Protein AF-A0AAD4DSM9-F1 (afdb_monomer_lite)

Radius of gyration: 21.1 Å; chains: 1; bounding box: 25×14×68 Å

Sequence (57 aa):
VRLICPECRDPNPNIVEEFGSGDLVCGSCGLVLGDRIVDTRSEWRTFANDEGDDPSR

pLDDT: mean 75.3, std 16.39, range [49.81, 94.19]

Organism: NCBI:txid1912939

Foldseek 3Di:
DDQADPVVRDPDWQWDQDVVFRFIAGPVPRDTRDGDPPPPVPPPPPPPPDPDDDPPD

Structure (mmCIF, N/CA/C/O backbone):
data_AF-A0AAD4DSM9-F1
#
_entry.id   AF-A0AAD4DSM9-F1
#
loop_
_atom_site.group_PDB
_atom_site.id
_atom_site.type_symbol
_atom_site.label_atom_id
_atom_site.label_alt_id
_atom_site.label_comp_id
_atom_site.label_asym_id
_atom_site.label_entity_id
_a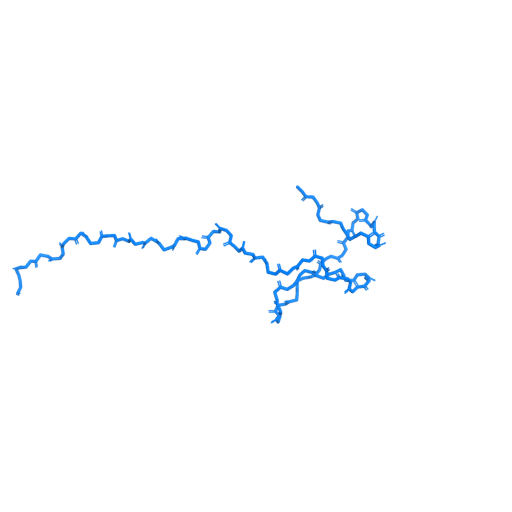tom_site.label_seq_id
_atom_site.pdbx_PDB_ins_code
_atom_site.Cartn_x
_atom_site.Cartn_y
_atom_site.Cartn_z
_atom_site.occupancy
_atom_site.B_iso_or_equiv
_atom_site.auth_seq_id
_atom_site.auth_comp_id
_atom_site.auth_asym_id
_atom_site.auth_atom_id
_atom_site.pdbx_PDB_model_num
ATOM 1 N N . VAL A 1 1 ? -11.361 3.502 -1.517 1.00 61.28 1 VAL A N 1
ATOM 2 C CA . VAL A 1 1 ? -10.631 2.512 -0.689 1.00 61.28 1 VAL A CA 1
ATOM 3 C C . VAL A 1 1 ? -9.588 3.280 0.112 1.00 61.28 1 VAL A C 1
ATOM 5 O O . VAL A 1 1 ? -8.870 4.054 -0.503 1.00 61.28 1 VAL A O 1
ATOM 8 N N . ARG A 1 2 ? -9.562 3.182 1.449 1.00 69.69 2 ARG A N 1
ATOM 9 C CA . ARG A 1 2 ? -8.475 3.742 2.279 1.00 69.69 2 ARG A CA 1
ATOM 10 C C . ARG A 1 2 ? -7.579 2.585 2.712 1.00 69.69 2 ARG A C 1
ATOM 12 O O . ARG A 1 2 ? -8.095 1.623 3.271 1.00 69.69 2 ARG A O 1
ATOM 19 N N . LEU A 1 3 ? -6.281 2.674 2.433 1.00 84.12 3 LEU A N 1
ATOM 20 C CA . LEU A 1 3 ? -5.295 1.702 2.900 1.00 84.12 3 LEU A CA 1
ATOM 21 C C . LEU A 1 3 ? -4.983 2.010 4.370 1.00 84.12 3 LEU A C 1
ATOM 23 O O . LEU A 1 3 ? -4.592 3.131 4.675 1.00 84.12 3 LEU A O 1
ATOM 27 N N . ILE A 1 4 ? -5.194 1.051 5.273 1.00 91.00 4 ILE A N 1
ATOM 28 C CA . ILE A 1 4 ? -4.928 1.189 6.713 1.00 91.00 4 ILE A CA 1
ATOM 29 C C . ILE A 1 4 ? -3.997 0.054 7.125 1.00 91.00 4 ILE A C 1
ATOM 31 O O . ILE A 1 4 ? -4.234 -1.099 6.770 1.00 91.00 4 ILE A O 1
ATOM 35 N N . CYS A 1 5 ? -2.953 0.375 7.888 1.00 92.25 5 CYS A N 1
ATOM 36 C CA . CYS A 1 5 ? -2.059 -0.636 8.442 1.00 92.25 5 CYS A CA 1
ATOM 37 C C . CYS A 1 5 ? -2.810 -1.506 9.475 1.00 92.25 5 CYS A C 1
ATOM 39 O O . CYS A 1 5 ? -3.352 -0.945 10.433 1.00 92.25 5 CYS A O 1
ATOM 41 N N . PRO A 1 6 ? -2.840 -2.845 9.332 1.00 92.06 6 PRO A N 1
ATOM 42 C CA . PRO A 1 6 ? -3.553 -3.733 10.255 1.00 92.06 6 PRO A CA 1
ATOM 43 C C . PRO A 1 6 ? -2.924 -3.787 11.653 1.00 92.06 6 PRO A C 1
ATOM 45 O O . PRO A 1 6 ? -3.632 -4.058 12.620 1.00 92.06 6 PRO A O 1
ATOM 48 N N . GLU A 1 7 ? -1.631 -3.475 11.772 1.00 93.62 7 GLU A N 1
ATOM 49 C CA . GLU A 1 7 ? -0.927 -3.437 13.057 1.00 93.62 7 GLU A CA 1
ATOM 50 C C . GLU A 1 7 ? -1.209 -2.129 13.804 1.00 93.62 7 GLU A C 1
ATOM 52 O O . GLU A 1 7 ? -1.690 -2.140 14.937 1.00 93.62 7 GLU A O 1
ATOM 57 N N . CYS A 1 8 ? -0.988 -0.981 13.152 1.00 93.56 8 CYS A N 1
ATOM 58 C CA . CYS A 1 8 ? -1.189 0.323 13.790 1.00 93.56 8 CYS A CA 1
ATOM 59 C C . CYS A 1 8 ? -2.667 0.686 13.960 1.00 93.56 8 CYS A C 1
ATOM 61 O O . CYS A 1 8 ? -3.011 1.384 14.908 1.00 93.56 8 CYS A O 1
ATOM 63 N N . ARG A 1 9 ? -3.532 0.257 13.026 1.00 91.06 9 ARG A N 1
ATOM 64 C CA . ARG A 1 9 ? -4.961 0.627 12.956 1.00 91.06 9 ARG A CA 1
ATOM 65 C C . ARG A 1 9 ? -5.206 2.135 13.088 1.00 91.06 9 ARG A C 1
ATOM 67 O O . ARG A 1 9 ? -6.225 2.566 13.624 1.00 91.06 9 ARG A O 1
ATOM 74 N N . ASP A 1 10 ? -4.267 2.927 12.578 1.00 89.12 10 ASP A N 1
ATOM 75 C CA . ASP A 1 10 ? -4.325 4.381 12.650 1.00 89.12 10 ASP A CA 1
ATOM 76 C C . ASP A 1 10 ? -5.321 4.925 11.605 1.00 89.12 10 ASP A C 1
ATOM 78 O O . ASP A 1 10 ? -5.240 4.542 10.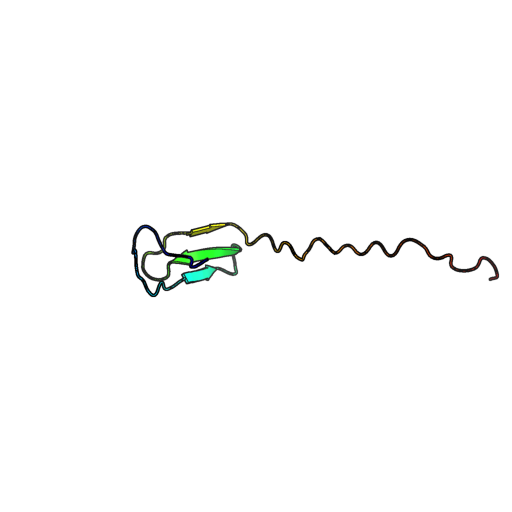430 1.00 89.12 10 ASP A O 1
ATOM 82 N N . PRO A 1 11 ? -6.270 5.800 11.990 1.00 88.25 11 PRO A N 1
ATOM 83 C CA . PRO A 1 11 ? -7.208 6.420 11.051 1.00 88.25 11 PRO A CA 1
ATOM 84 C C . PRO A 1 11 ? -6.536 7.377 10.048 1.00 88.25 11 PRO A C 1
ATOM 86 O O . PRO A 1 11 ? -7.127 7.677 9.003 1.00 88.25 11 PRO A O 1
ATOM 89 N N . ASN A 1 12 ? -5.319 7.841 10.343 1.00 90.94 12 ASN A N 1
ATOM 90 C CA . ASN A 1 12 ? -4.460 8.661 9.497 1.00 90.94 12 ASN A CA 1
ATOM 91 C C . ASN A 1 12 ? -3.085 7.976 9.296 1.00 90.94 12 ASN A C 1
ATOM 93 O O . ASN A 1 12 ? -2.069 8.415 9.845 1.00 90.94 12 ASN A O 1
ATOM 97 N N . PRO A 1 13 ? -3.037 6.888 8.507 1.00 88.62 13 PRO A N 1
ATOM 98 C CA . PRO A 1 13 ? -1.858 6.040 8.407 1.00 88.62 13 PRO A CA 1
ATOM 99 C C . PRO A 1 13 ? -0.711 6.735 7.661 1.00 88.62 13 PRO A C 1
ATOM 101 O O . PRO A 1 13 ? -0.908 7.321 6.598 1.00 88.62 13 PRO A O 1
ATOM 104 N N . ASN A 1 14 ? 0.505 6.621 8.201 1.00 92.62 14 ASN A N 1
ATOM 105 C CA . ASN A 1 14 ? 1.732 7.033 7.522 1.00 92.62 14 ASN A CA 1
ATOM 106 C C . ASN A 1 14 ? 2.203 5.892 6.613 1.00 92.62 14 ASN A C 1
ATOM 108 O O . ASN A 1 14 ? 2.812 4.938 7.097 1.00 92.62 14 ASN A O 1
ATOM 112 N N . ILE A 1 15 ? 1.853 5.948 5.328 1.00 90.44 15 ILE A N 1
ATOM 113 C CA . ILE A 1 15 ? 2.253 4.954 4.326 1.00 90.44 15 ILE A CA 1
ATOM 114 C C . ILE A 1 15 ? 3.256 5.598 3.374 1.00 90.44 15 ILE A C 1
ATOM 116 O O . ILE A 1 15 ? 2.997 6.675 2.842 1.00 90.44 15 ILE A O 1
ATOM 120 N N . VAL A 1 16 ? 4.385 4.929 3.177 1.00 91.69 16 VAL A N 1
ATOM 121 C CA . VAL A 1 16 ? 5.523 5.376 2.376 1.00 91.69 16 VAL A CA 1
ATOM 122 C C . VAL A 1 16 ? 5.794 4.345 1.286 1.00 91.69 16 VAL A C 1
ATOM 124 O O . VAL A 1 16 ? 5.756 3.146 1.547 1.00 91.69 16 VAL A O 1
ATOM 127 N N . GLU A 1 17 ? 6.070 4.812 0.073 1.00 89.25 17 GLU A N 1
ATOM 128 C CA . GLU A 1 17 ? 6.524 3.967 -1.033 1.00 89.25 17 GLU A CA 1
ATOM 129 C C . GLU A 1 17 ? 8.047 3.833 -1.010 1.00 89.25 17 GLU A C 1
ATOM 131 O O . GLU A 1 17 ? 8.774 4.829 -0.994 1.00 89.25 17 GLU A O 1
ATOM 136 N N . GLU A 1 18 ? 8.533 2.595 -1.013 1.00 85.81 18 GLU A N 1
ATOM 137 C CA . GLU A 1 18 ? 9.955 2.280 -1.087 1.00 85.81 18 GLU A CA 1
ATOM 138 C C . GLU A 1 18 ? 10.347 2.134 -2.565 1.00 85.81 18 GLU A C 1
ATOM 140 O O . GLU A 1 18 ? 10.100 1.105 -3.193 1.00 85.81 18 GLU A O 1
ATOM 145 N N . PHE A 1 19 ? 10.920 3.192 -3.147 1.00 75.38 19 PHE A N 1
ATOM 146 C CA . PHE A 1 19 ? 11.222 3.268 -4.584 1.00 75.38 19 PHE A CA 1
ATOM 147 C C . PHE A 1 19 ? 12.239 2.222 -5.057 1.00 75.38 19 PHE A C 1
ATOM 149 O O . PHE A 1 19 ? 12.251 1.897 -6.244 1.00 75.38 19 PHE A O 1
ATOM 156 N N . GLY A 1 20 ? 13.091 1.704 -4.166 1.00 81.50 20 GLY A N 1
ATOM 157 C CA . GLY A 1 20 ? 14.046 0.651 -4.516 1.00 81.50 20 GLY A CA 1
ATOM 158 C C . GLY A 1 20 ? 13.370 -0.682 -4.836 1.00 81.50 20 GLY A C 1
ATOM 159 O O . GLY A 1 20 ? 13.815 -1.399 -5.733 1.00 81.50 20 GLY A O 1
ATOM 160 N N . SER A 1 21 ? 12.277 -0.978 -4.131 1.00 81.12 21 SER A N 1
ATOM 161 C CA . SER A 1 21 ? 11.619 -2.290 -4.141 1.00 81.12 21 SER A CA 1
ATOM 162 C C . SER A 1 21 ? 10.227 -2.253 -4.794 1.00 81.12 21 SER A C 1
ATOM 164 O O . SER A 1 21 ? 9.763 -3.255 -5.333 1.00 81.12 21 SER A O 1
ATOM 166 N N . GLY A 1 22 ? 9.587 -1.079 -4.842 1.00 81.44 22 GLY A N 1
ATOM 167 C CA . GLY A 1 22 ? 8.206 -0.908 -5.306 1.00 81.44 22 GLY A CA 1
ATOM 168 C C . GLY A 1 22 ? 7.162 -1.300 -4.255 1.00 81.44 22 GLY A C 1
ATOM 169 O O . GLY A 1 22 ? 6.028 -1.623 -4.613 1.00 81.44 22 GLY A O 1
ATOM 170 N N . ASP A 1 23 ? 7.556 -1.287 -2.982 1.00 87.69 23 ASP A N 1
ATOM 171 C CA . ASP A 1 23 ? 6.742 -1.716 -1.847 1.00 87.69 23 ASP A CA 1
ATOM 172 C C . ASP A 1 23 ? 6.011 -0.553 -1.181 1.00 87.69 23 ASP A C 1
ATOM 174 O O . ASP A 1 23 ? 6.541 0.551 -1.042 1.00 87.69 23 ASP A O 1
ATOM 178 N N . LEU A 1 24 ? 4.809 -0.832 -0.677 1.00 90.38 24 LEU A N 1
ATOM 179 C CA . LEU A 1 24 ? 4.086 0.063 0.223 1.00 90.38 24 LEU A CA 1
ATOM 180 C C . LEU A 1 24 ? 4.391 -0.314 1.671 1.00 90.38 24 LEU A C 1
ATOM 182 O O . LEU 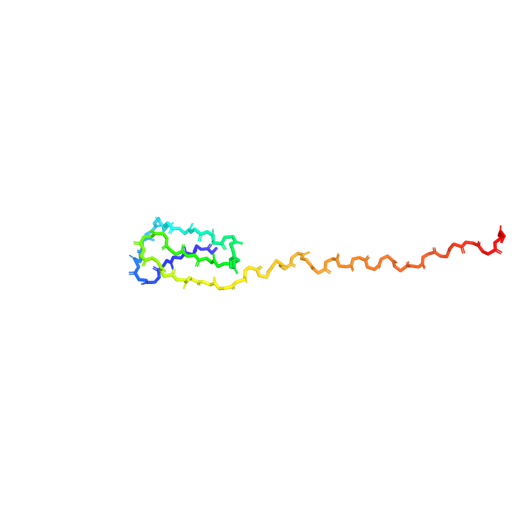A 1 24 ? 4.015 -1.392 2.126 1.00 90.38 24 LEU A O 1
ATOM 186 N N . VAL A 1 25 ? 5.018 0.587 2.422 1.00 92.62 25 VAL A N 1
ATOM 187 C CA . VAL A 1 25 ? 5.479 0.345 3.794 1.00 92.62 25 VAL A CA 1
ATOM 188 C C . VAL A 1 25 ? 4.808 1.310 4.767 1.00 92.62 25 VAL A C 1
ATOM 190 O O . VAL A 1 25 ? 4.688 2.505 4.514 1.00 92.62 25 VAL A O 1
ATOM 193 N N . CYS A 1 26 ? 4.372 0.822 5.926 1.00 93.38 26 CYS A N 1
ATOM 194 C CA . CYS A 1 26 ? 3.900 1.684 7.002 1.00 93.38 26 CYS A CA 1
ATOM 195 C C . CYS A 1 26 ? 5.086 2.372 7.694 1.00 93.38 26 CYS A C 1
ATOM 197 O O . CYS A 1 26 ? 5.847 1.726 8.408 1.00 93.38 26 CYS A O 1
ATOM 199 N N . GLY A 1 27 ? 5.205 3.693 7.573 1.00 92.94 27 GLY A N 1
ATOM 200 C CA . GLY A 1 27 ? 6.253 4.490 8.218 1.00 92.94 27 GLY A CA 1
ATOM 201 C C . GLY A 1 27 ? 6.180 4.526 9.750 1.00 92.94 27 GLY A C 1
ATOM 202 O O . GLY A 1 27 ? 7.142 4.935 10.391 1.00 92.94 27 GLY A O 1
ATOM 203 N N . SER A 1 28 ? 5.066 4.093 10.350 1.00 93.94 28 SER A N 1
ATOM 204 C CA . SER A 1 28 ? 4.904 4.060 11.812 1.00 93.94 28 SER A CA 1
ATOM 205 C C . SER A 1 28 ? 5.424 2.772 12.462 1.00 93.94 28 SER A C 1
ATOM 207 O O . SER A 1 28 ? 5.884 2.819 13.598 1.00 93.94 28 SER A O 1
ATOM 209 N N . CYS A 1 29 ? 5.333 1.623 11.782 1.00 94.19 29 CYS A N 1
ATOM 210 C CA . CYS A 1 29 ? 5.727 0.316 12.342 1.00 94.19 29 CYS A CA 1
ATOM 211 C C . CYS A 1 29 ? 6.667 -0.509 11.451 1.00 94.19 29 CYS A C 1
ATOM 213 O O . CYS A 1 29 ? 7.163 -1.538 11.895 1.00 94.19 29 CYS A O 1
ATOM 215 N N . GLY A 1 30 ? 6.907 -0.086 10.208 1.00 92.31 30 GLY A N 1
ATOM 216 C CA . GLY A 1 30 ? 7.744 -0.794 9.237 1.00 92.31 30 GLY A CA 1
ATOM 217 C C . GLY A 1 30 ? 7.059 -1.959 8.517 1.00 92.31 30 GLY A C 1
ATOM 218 O O . GLY A 1 30 ? 7.710 -2.641 7.733 1.00 92.31 30 GLY A O 1
ATOM 219 N N . LEU A 1 31 ? 5.765 -2.210 8.754 1.00 92.44 31 LEU A N 1
ATOM 220 C CA . LEU A 1 31 ? 5.040 -3.295 8.089 1.00 92.44 31 LEU A CA 1
ATOM 221 C C . LEU A 1 31 ? 4.885 -3.023 6.586 1.00 92.44 31 LEU A C 1
ATOM 223 O O . LEU A 1 31 ? 4.361 -1.976 6.201 1.00 92.44 31 LEU A O 1
ATOM 227 N N . VAL A 1 32 ? 5.256 -3.996 5.754 1.00 92.44 32 VAL A N 1
ATOM 228 C CA . VAL A 1 32 ? 4.974 -3.990 4.311 1.00 92.44 32 VAL A CA 1
ATOM 229 C C . VAL A 1 32 ? 3.497 -4.340 4.090 1.00 92.44 32 VAL A C 1
ATOM 231 O O . VAL A 1 32 ? 3.029 -5.396 4.510 1.00 92.44 32 VAL A O 1
ATOM 234 N N . LEU A 1 33 ? 2.747 -3.425 3.477 1.00 88.50 33 LEU A N 1
ATOM 235 C CA . LEU A 1 33 ? 1.297 -3.509 3.266 1.00 88.50 33 LEU A CA 1
ATOM 236 C C . LEU A 1 33 ? 0.908 -4.100 1.908 1.00 88.50 33 LEU A C 1
ATOM 238 O O . LEU A 1 33 ? -0.228 -4.543 1.745 1.00 88.50 33 LEU A O 1
ATOM 242 N N . GLY A 1 34 ? 1.822 -4.099 0.943 1.00 80.19 34 GLY A N 1
ATOM 243 C CA . GLY A 1 34 ? 1.618 -4.690 -0.374 1.00 80.19 34 GLY A CA 1
ATOM 244 C C . GLY A 1 34 ? 2.844 -4.510 -1.263 1.00 80.19 34 GLY A C 1
ATOM 245 O O . GLY A 1 34 ? 3.507 -3.478 -1.184 1.00 80.19 34 GLY A O 1
ATOM 246 N N . ASP A 1 35 ? 3.106 -5.521 -2.089 1.00 66.06 35 ASP A N 1
ATOM 247 C CA . ASP A 1 35 ? 4.165 -5.559 -3.104 1.00 66.06 35 ASP A CA 1
ATOM 248 C C . ASP A 1 35 ? 3.583 -5.175 -4.473 1.00 66.06 35 ASP A C 1
ATOM 250 O O . ASP A 1 35 ? 2.437 -5.525 -4.779 1.00 66.06 35 ASP A O 1
ATOM 254 N N . ARG A 1 36 ? 4.382 -4.442 -5.260 1.00 57.09 36 ARG A N 1
ATOM 255 C CA . ARG A 1 36 ? 4.139 -4.004 -6.645 1.00 57.09 36 ARG A CA 1
ATOM 256 C C . ARG A 1 36 ? 2.743 -3.442 -6.892 1.00 57.09 36 ARG A C 1
ATOM 258 O O . ARG A 1 36 ? 1.791 -4.158 -7.210 1.00 57.09 36 ARG A O 1
ATOM 265 N N . ILE A 1 37 ? 2.663 -2.113 -6.956 1.00 58.53 37 ILE A N 1
ATOM 266 C CA . ILE A 1 37 ? 1.613 -1.457 -7.741 1.00 58.53 37 ILE A CA 1
ATOM 267 C C . ILE A 1 37 ? 1.773 -1.935 -9.191 1.00 58.53 37 ILE A C 1
ATOM 269 O O . ILE A 1 37 ? 2.602 -1.436 -9.950 1.00 58.53 37 ILE A O 1
ATOM 273 N N . VAL A 1 38 ? 1.000 -2.948 -9.582 1.00 57.28 38 VAL A N 1
ATOM 274 C CA . VAL A 1 38 ? 0.767 -3.248 -10.990 1.00 57.28 38 VAL A CA 1
ATOM 275 C C . VAL A 1 38 ? -0.031 -2.064 -11.510 1.00 57.28 38 VAL A C 1
ATOM 277 O O . VAL A 1 38 ? -1.227 -1.945 -11.249 1.00 57.28 38 VAL A O 1
ATOM 280 N N . ASP A 1 39 ? 0.654 -1.142 -12.182 1.00 53.59 39 ASP A N 1
ATOM 281 C CA . ASP A 1 39 ? 0.004 -0.073 -12.920 1.00 53.59 39 ASP A CA 1
ATOM 282 C C . ASP A 1 39 ? -0.897 -0.723 -13.979 1.00 53.59 39 ASP A C 1
ATOM 284 O O . ASP A 1 39 ? -0.448 -1.173 -15.031 1.00 53.59 39 ASP A O 1
ATOM 288 N N . THR A 1 40 ? -2.195 -0.810 -13.692 1.00 56.91 40 THR A N 1
ATOM 289 C CA . THR A 1 40 ? -3.200 -1.353 -14.619 1.00 56.91 40 THR A CA 1
ATOM 290 C C . THR A 1 40 ? -3.454 -0.428 -15.813 1.00 56.91 40 THR A C 1
ATOM 292 O O . THR A 1 40 ? -4.323 -0.706 -16.635 1.00 56.91 40 THR A O 1
ATOM 295 N N . ARG A 1 41 ? -2.707 0.679 -15.935 1.00 56.09 41 ARG A N 1
ATOM 296 C CA . ARG A 1 41 ? -2.699 1.553 -17.114 1.00 56.09 41 ARG A CA 1
ATOM 297 C C . ARG A 1 41 ? -1.568 1.204 -18.088 1.00 56.09 41 ARG A C 1
ATOM 299 O O . ARG A 1 41 ? -1.607 1.654 -19.230 1.00 56.09 41 ARG A O 1
ATOM 306 N N . SER A 1 42 ? -0.611 0.366 -17.690 1.00 56.16 42 SER A N 1
ATOM 307 C CA . SER A 1 42 ? 0.571 0.015 -18.488 1.00 56.16 42 SER A CA 1
ATOM 308 C C . SER A 1 42 ? 0.336 -1.126 -19.485 1.00 56.16 42 SER A C 1
ATOM 310 O O . SER A 1 42 ? 1.289 -1.666 -20.043 1.00 56.16 42 SER A O 1
ATOM 312 N N . GLU A 1 43 ? -0.921 -1.457 -19.791 1.00 51.28 43 GLU A N 1
ATOM 313 C CA . GLU A 1 43 ? -1.269 -2.341 -20.912 1.00 51.28 43 GLU A CA 1
ATOM 314 C C . GLU A 1 43 ? -1.593 -1.599 -22.218 1.00 51.28 43 GLU A C 1
ATOM 316 O O . GLU A 1 43 ? -2.001 -2.230 -23.191 1.00 51.28 43 GLU A O 1
ATOM 321 N N . TRP A 1 44 ? -1.337 -0.289 -22.333 1.00 59.31 44 TRP A N 1
ATOM 322 C CA . TRP A 1 44 ? -1.287 0.331 -23.662 1.00 59.31 44 TRP A CA 1
ATOM 323 C C . TRP A 1 44 ? 0.048 0.069 -24.354 1.00 59.31 44 TRP A C 1
ATOM 325 O O . TRP A 1 44 ? 0.859 0.956 -24.605 1.00 59.31 44 TRP A O 1
ATOM 335 N N . ARG A 1 45 ? 0.220 -1.179 -24.791 1.00 59.28 45 ARG A N 1
ATOM 336 C CA . ARG A 1 45 ? 0.746 -1.375 -26.137 1.00 59.28 45 ARG A CA 1
ATOM 337 C C . ARG A 1 45 ? -0.394 -1.054 -27.093 1.00 59.28 45 ARG A C 1
ATOM 339 O O . ARG A 1 45 ? -1.157 -1.935 -27.474 1.00 59.28 45 ARG A O 1
ATOM 346 N N . THR A 1 46 ? -0.531 0.209 -27.483 1.00 58.47 46 THR A N 1
ATOM 347 C CA . THR A 1 46 ? -1.168 0.513 -28.763 1.00 58.47 46 THR A CA 1
ATOM 348 C C . THR A 1 46 ? -0.264 -0.097 -29.824 1.00 58.47 46 THR A C 1
ATOM 350 O O . THR A 1 46 ? 0.683 0.520 -30.301 1.00 58.47 46 THR A O 1
ATOM 353 N N . PHE A 1 47 ? -0.523 -1.357 -30.166 1.00 56.19 47 PHE A N 1
ATOM 354 C CA . PHE A 1 47 ? -0.206 -1.846 -31.492 1.00 56.19 47 PHE A CA 1
ATOM 355 C C . PHE A 1 47 ? -1.053 -0.987 -32.432 1.00 56.19 47 PHE A C 1
ATOM 357 O O . PHE A 1 47 ? -2.210 -1.309 -32.701 1.00 56.19 47 PHE A O 1
ATOM 364 N N . ALA A 1 48 ? -0.517 0.161 -32.854 1.00 56.06 48 ALA A N 1
ATOM 365 C CA . ALA A 1 48 ? -0.946 0.763 -34.100 1.00 56.06 48 ALA A CA 1
ATOM 366 C C . ALA A 1 48 ? -0.643 -0.304 -35.155 1.00 56.06 48 ALA A C 1
ATOM 368 O O . ALA A 1 48 ? 0.507 -0.510 -35.538 1.00 56.06 48 ALA A O 1
ATOM 369 N N . ASN A 1 49 ? -1.665 -1.102 -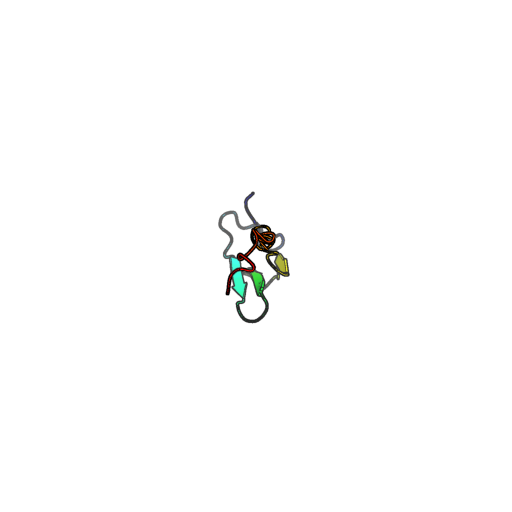35.466 1.00 49.81 49 ASN A N 1
ATOM 370 C CA . ASN A 1 49 ? -1.651 -1.994 -36.604 1.00 49.81 49 ASN A CA 1
ATOM 371 C C . ASN A 1 49 ? -1.438 -1.097 -37.821 1.00 49.81 49 ASN A C 1
ATOM 373 O O . ASN A 1 49 ? -2.294 -0.272 -38.115 1.00 49.81 49 ASN A O 1
ATOM 377 N N . ASP A 1 50 ? -0.258 -1.212 -38.422 1.00 55.25 50 ASP A N 1
ATOM 378 C CA . ASP A 1 50 ? -0.090 -1.436 -39.856 1.00 55.25 50 ASP A CA 1
ATOM 379 C C . ASP A 1 50 ? -1.178 -0.780 -40.732 1.00 55.25 50 ASP A C 1
ATOM 381 O O . ASP A 1 50 ? -2.067 -1.445 -41.261 1.00 55.25 50 ASP A O 1
ATOM 385 N N . GLU A 1 51 ? -1.132 0.546 -40.874 1.00 53.31 51 GLU A N 1
ATOM 386 C CA . GLU A 1 51 ? -1.731 1.198 -42.039 1.00 53.31 51 GLU A CA 1
ATOM 387 C C . GLU A 1 51 ? -0.612 1.405 -43.054 1.00 53.31 51 GLU A C 1
ATOM 389 O O . GLU A 1 51 ? 0.358 2.119 -42.796 1.00 53.31 51 GLU A O 1
ATOM 394 N N . GLY A 1 52 ? -0.738 0.664 -44.157 1.00 56.22 52 GLY A N 1
ATOM 395 C CA . GLY A 1 52 ? 0.276 0.440 -45.174 1.00 56.22 52 GLY A CA 1
ATOM 396 C C . GLY A 1 52 ? 1.025 1.694 -45.603 1.00 56.22 52 GLY A C 1
ATOM 397 O O . GLY A 1 52 ? 0.449 2.615 -46.183 1.00 56.22 52 GLY A O 1
ATOM 398 N N . ASP A 1 53 ? 2.336 1.666 -45.375 1.00 52.19 53 ASP A N 1
ATOM 399 C CA . ASP A 1 53 ? 3.273 2.518 -46.090 1.00 52.19 53 ASP A CA 1
ATOM 400 C C . ASP A 1 53 ? 3.367 2.000 -47.534 1.00 52.19 53 ASP A C 1
ATOM 402 O O . ASP A 1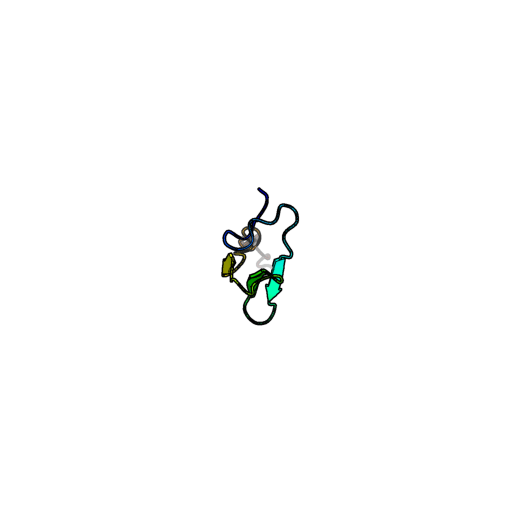 53 ? 3.643 0.829 -47.810 1.00 52.19 53 ASP A O 1
ATOM 406 N N . ASP A 1 54 ? 2.991 2.892 -48.434 1.00 61.81 54 ASP A N 1
ATOM 407 C CA . ASP A 1 54 ? 2.734 2.716 -49.854 1.00 61.81 54 ASP A CA 1
ATOM 408 C C . ASP A 1 54 ? 3.940 2.109 -50.617 1.00 61.81 54 ASP A C 1
ATOM 410 O O . ASP A 1 54 ? 5.045 2.654 -50.543 1.00 61.81 54 ASP A O 1
ATOM 414 N N . PRO A 1 55 ? 3.784 1.021 -51.405 1.00 57.84 55 PRO A N 1
ATOM 415 C CA . PRO A 1 55 ? 4.873 0.440 -52.191 1.00 57.84 55 PRO A CA 1
ATOM 416 C C . PRO A 1 55 ? 5.097 1.199 -53.513 1.00 57.84 55 PRO A C 1
ATOM 418 O O . PRO A 1 55 ? 5.230 0.588 -54.576 1.00 57.84 55 PRO A O 1
ATOM 421 N N . SER A 1 56 ? 5.138 2.532 -53.473 1.00 63.16 56 SER A N 1
ATOM 422 C CA . SER A 1 56 ? 5.589 3.371 -54.586 1.00 63.16 56 SER A CA 1
ATOM 423 C C . SER A 1 56 ? 6.800 4.218 -54.194 1.00 63.16 56 SER A C 1
ATOM 425 O O . SER A 1 56 ? 6.817 5.444 -54.302 1.00 63.16 56 SER A O 1
ATOM 427 N N . ARG A 1 57 ? 7.873 3.542 -53.771 1.00 54.47 57 ARG A N 1
ATOM 428 C CA . ARG A 1 57 ? 9.213 4.127 -53.782 1.00 54.47 57 ARG A CA 1
ATOM 429 C C . ARG A 1 57 ? 10.291 3.134 -54.188 1.00 54.47 57 ARG A C 1
ATOM 431 O O . ARG A 1 57 ? 10.295 2.009 -53.649 1.00 54.47 57 ARG A O 1
#

Secondary structure (DSSP, 8-state):
-----TTT--SS--EEEETTTTEEEETTT--EEEE----TTTT-----------S--

InterPro domains:
  IPR000812 Transcriptio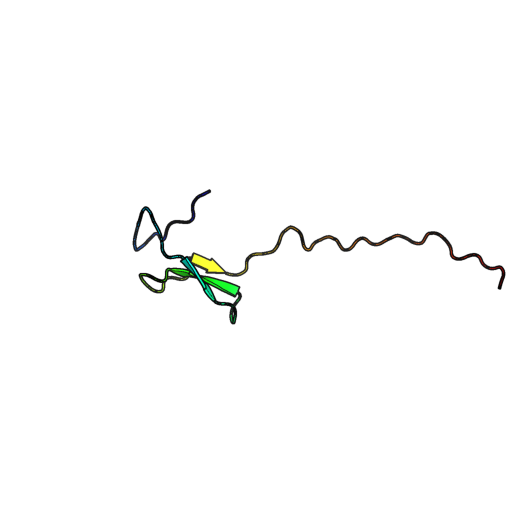n factor TFIIB [PR00685] (19-39)
  IPR000812 Transcription factor TFIIB [PR00685] (41-54)
  IPR000812 Transcription factor TFIIB [PR00685] (54-57)
  IPR013137 Zinc finger, TFIIB-type [PF08271] (4-47)
  IPR013137 Zinc finger, TFIIB-type [PS51134] (1-34)